Protein AF-A0A7X7KDT3-F1 (afdb_monomer_lite)

Sequence (72 aa):
TYYYYGQYYAAQAMWIAGGESWSRWYAAARDELLARQRQDGAWTSTNGNQYATAMACIVLQMPNDYLPIFQR

Secondary structure (DSSP, 8-state):
--HHHH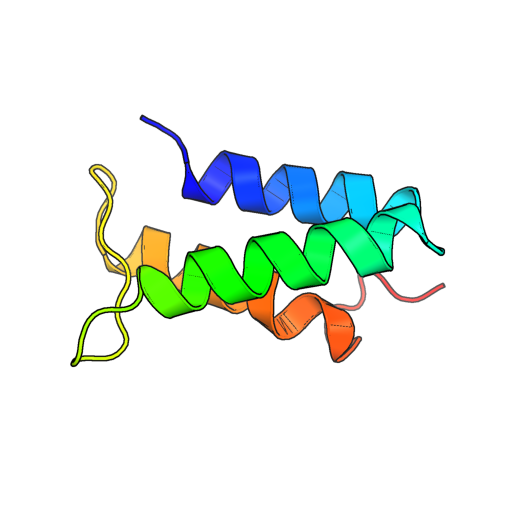HHHHHHHHHHH-HHHHHHHHHHHHHHHHHH--TTS----TT-HHHHHHHHHHHHHGGGT--GGG--

Structure (mmCIF, N/CA/C/O backbone):
data_AF-A0A7X7KDT3-F1
#
_entry.id   AF-A0A7X7KDT3-F1
#
loop_
_atom_site.group_PDB
_atom_site.id
_atom_site.type_symbol
_atom_site.label_atom_id
_atom_site.label_alt_id
_atom_site.label_comp_id
_atom_site.label_asym_id
_atom_site.label_entity_id
_atom_site.label_seq_id
_atom_site.pdbx_PDB_ins_code
_atom_site.Cartn_x
_atom_site.Cartn_y
_atom_site.Cartn_z
_atom_site.occupancy
_atom_site.B_iso_or_equiv
_atom_site.auth_seq_id
_atom_site.auth_comp_id
_atom_site.auth_asym_id
_atom_site.auth_atom_id
_atom_site.pdbx_PDB_model_num
ATOM 1 N N . THR A 1 1 ? 5.154 9.238 -11.607 1.00 60.59 1 THR A N 1
ATOM 2 C CA . THR A 1 1 ? 6.527 8.968 -11.126 1.00 60.59 1 THR A CA 1
A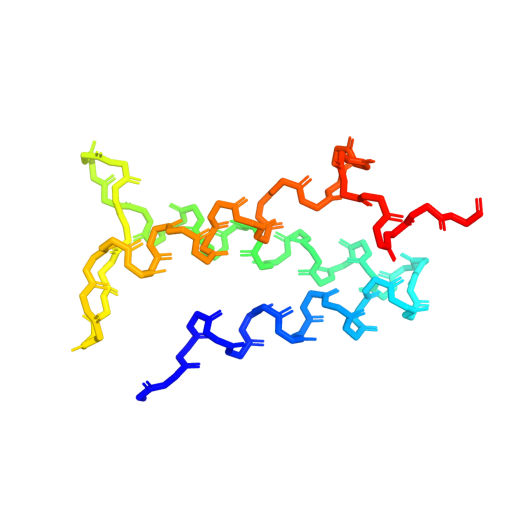TOM 3 C C . THR A 1 1 ? 6.600 8.388 -9.710 1.00 60.59 1 THR A C 1
ATOM 5 O O . THR A 1 1 ? 7.589 7.738 -9.426 1.00 60.59 1 THR A O 1
ATOM 8 N N . TYR A 1 2 ? 5.571 8.480 -8.843 1.00 82.31 2 TYR A N 1
ATOM 9 C CA . TYR A 1 2 ? 5.644 7.920 -7.469 1.00 82.31 2 TYR A CA 1
ATOM 10 C C . TYR A 1 2 ? 4.333 7.280 -6.960 1.00 82.31 2 TYR A C 1
ATOM 12 O O . TYR A 1 2 ? 3.909 7.530 -5.839 1.00 82.31 2 TYR A O 1
ATOM 20 N N . TYR A 1 3 ? 3.668 6.456 -7.776 1.00 88.94 3 TYR A N 1
ATOM 21 C CA . TYR A 1 3 ? 2.365 5.864 -7.419 1.00 88.94 3 TYR A CA 1
ATOM 22 C C . TYR A 1 3 ? 2.418 4.995 -6.146 1.00 88.94 3 TYR A C 1
ATOM 24 O O . TYR A 1 3 ? 1.707 5.273 -5.187 1.00 88.94 3 TYR A O 1
ATOM 32 N N . TYR A 1 4 ? 3.304 3.992 -6.098 1.00 90.38 4 TYR A N 1
ATOM 33 C CA . TYR A 1 4 ? 3.406 3.072 -4.952 1.00 90.38 4 TYR A CA 1
ATOM 34 C C . TYR A 1 4 ? 3.877 3.762 -3.669 1.00 90.38 4 TYR A C 1
ATOM 36 O O . TYR A 1 4 ? 3.470 3.397 -2.573 1.00 90.38 4 TYR A O 1
ATOM 44 N N . TYR A 1 5 ? 4.693 4.803 -3.816 1.00 89.88 5 TYR A N 1
ATOM 45 C CA . TYR A 1 5 ? 5.109 5.641 -2.699 1.00 89.88 5 TYR A CA 1
ATOM 46 C C . TYR A 1 5 ? 3.945 6.467 -2.138 1.00 89.88 5 TYR A C 1
ATOM 48 O O . TYR A 1 5 ? 3.785 6.583 -0.927 1.00 89.88 5 TYR A O 1
ATOM 56 N N . GLY A 1 6 ? 3.097 7.001 -3.023 1.00 91.31 6 GLY A N 1
ATOM 57 C CA . GLY A 1 6 ? 1.862 7.675 -2.631 1.00 91.31 6 GLY A CA 1
ATOM 58 C C . GLY A 1 6 ? 0.902 6.731 -1.910 1.00 91.31 6 GLY A C 1
ATOM 59 O O . GLY A 1 6 ? 0.377 7.096 -0.865 1.00 91.31 6 GLY A O 1
ATOM 60 N N . GLN A 1 7 ? 0.737 5.501 -2.412 1.00 91.62 7 GLN A N 1
ATOM 61 C CA . GLN A 1 7 ? -0.083 4.471 -1.759 1.00 91.62 7 GLN A CA 1
ATOM 62 C C . GLN A 1 7 ? 0.416 4.141 -0.348 1.00 91.62 7 GLN A C 1
ATOM 64 O O . GLN A 1 7 ? -0.389 3.987 0.564 1.00 91.62 7 GLN A O 1
ATOM 69 N N . TYR A 1 8 ? 1.733 4.104 -0.141 1.00 89.81 8 TYR A N 1
ATOM 70 C CA . TYR A 1 8 ? 2.322 3.879 1.177 1.00 89.81 8 TYR A CA 1
ATOM 71 C C . TYR A 1 8 ? 1.959 4.980 2.190 1.00 89.81 8 TYR A C 1
ATOM 73 O O . TYR A 1 8 ? 1.479 4.676 3.281 1.00 89.81 8 TYR A O 1
ATOM 81 N N . TYR A 1 9 ? 2.115 6.261 1.841 1.00 90.62 9 TYR A N 1
ATOM 82 C CA . TYR A 1 9 ? 1.729 7.347 2.756 1.00 90.62 9 TYR A CA 1
ATOM 83 C C . TYR A 1 9 ? 0.219 7.504 2.905 1.00 90.62 9 TYR A C 1
ATOM 85 O O . TYR A 1 9 ? -0.256 7.832 3.990 1.00 90.62 9 TYR A O 1
ATOM 93 N N . ALA A 1 10 ? -0.544 7.245 1.842 1.00 90.69 10 ALA A N 1
ATOM 94 C CA . ALA A 1 10 ? -1.995 7.205 1.926 1.00 90.69 10 ALA A CA 1
ATOM 95 C C . ALA A 1 10 ? -2.445 6.111 2.904 1.00 90.69 10 ALA A C 1
ATOM 97 O O . ALA A 1 10 ? -3.282 6.388 3.757 1.00 90.69 10 ALA A O 1
ATOM 98 N N . ALA A 1 11 ? -1.821 4.927 2.877 1.00 90.06 11 ALA A N 1
ATOM 99 C CA . ALA A 1 11 ? -2.090 3.874 3.853 1.00 90.06 11 ALA A CA 1
ATOM 100 C C . ALA A 1 11 ? -1.841 4.348 5.289 1.00 90.06 11 ALA A C 1
ATOM 102 O O . ALA A 1 11 ? -2.699 4.150 6.142 1.00 90.06 11 ALA A O 1
ATOM 103 N N . GLN A 1 12 ? -0.723 5.033 5.549 1.00 88.38 12 GLN A N 1
ATOM 104 C CA . GLN A 1 12 ? -0.429 5.597 6.873 1.00 88.38 12 GLN A CA 1
ATOM 105 C C . GLN A 1 12 ? -1.477 6.624 7.318 1.00 88.38 12 GLN A C 1
ATOM 107 O O . GLN A 1 12 ? -1.998 6.541 8.428 1.00 88.38 12 GLN A O 1
ATOM 112 N N . ALA A 1 13 ? -1.804 7.585 6.452 1.00 90.62 13 ALA A N 1
ATOM 113 C CA . ALA A 1 13 ? -2.760 8.642 6.767 1.00 90.62 13 ALA A CA 1
ATOM 114 C C . ALA A 1 13 ? -4.166 8.080 7.019 1.00 90.62 13 ALA A C 1
ATOM 116 O O . ALA A 1 13 ? -4.833 8.466 7.979 1.00 90.62 13 ALA A O 1
ATOM 117 N N . MET A 1 14 ? -4.601 7.136 6.184 1.00 90.31 14 MET A N 1
ATOM 118 C CA . MET A 1 14 ? -5.914 6.511 6.307 1.00 90.31 14 MET A CA 1
ATOM 119 C C . MET A 1 14 ? -5.986 5.574 7.506 1.00 90.31 14 MET A C 1
ATOM 121 O O . MET A 1 14 ? -7.033 5.499 8.142 1.00 90.31 14 MET A O 1
ATOM 125 N N . TRP A 1 15 ? -4.882 4.914 7.857 1.00 85.12 15 TRP A N 1
ATOM 126 C CA . TRP A 1 15 ? -4.794 4.126 9.081 1.00 85.12 15 TRP A CA 1
ATOM 127 C C . TRP A 1 15 ? -4.968 4.999 10.326 1.00 85.12 15 TRP A C 1
ATOM 129 O O . TRP A 1 15 ? -5.770 4.674 11.197 1.00 85.12 15 TRP A O 1
ATOM 139 N N . ILE A 1 16 ? -4.287 6.151 10.377 1.00 86.88 16 ILE A N 1
ATOM 140 C CA . ILE A 1 16 ? -4.437 7.128 11.468 1.00 86.88 16 ILE A CA 1
ATOM 141 C C . ILE A 1 16 ? -5.872 7.668 11.530 1.00 86.88 16 ILE A C 1
ATOM 143 O O . ILE A 1 16 ? -6.420 7.816 12.621 1.00 86.88 16 ILE A O 1
ATOM 147 N N . ALA A 1 17 ? -6.494 7.946 10.377 1.00 89.19 17 ALA A N 1
ATOM 148 C CA . ALA A 1 17 ? -7.893 8.371 10.320 1.00 89.19 17 ALA A CA 1
ATOM 149 C C . ALA A 1 17 ? -8.853 7.290 10.853 1.00 89.19 17 ALA A C 1
ATOM 151 O O . ALA A 1 17 ? -9.850 7.617 11.497 1.00 89.19 17 ALA A O 1
ATOM 152 N N . GLY A 1 18 ? -8.542 6.014 10.608 1.00 86.38 18 GLY A N 1
ATOM 153 C CA . GLY A 1 18 ? -9.274 4.865 11.127 1.00 86.38 18 GLY A CA 1
ATOM 154 C C . GLY A 1 18 ? -10.734 4.785 10.661 1.00 86.38 18 GLY A C 1
ATOM 155 O O . GLY A 1 18 ? -11.165 5.449 9.713 1.00 86.38 18 GLY A O 1
ATOM 156 N N . GLY A 1 19 ? -11.508 3.927 11.331 1.00 88.25 19 GLY A N 1
ATOM 157 C CA . GLY A 1 19 ? -12.963 3.836 11.177 1.00 88.25 19 GLY A CA 1
ATOM 158 C C . GLY A 1 19 ? -13.448 3.568 9.745 1.00 88.25 19 GLY A C 1
ATOM 159 O O . GLY A 1 19 ? -12.903 2.733 9.016 1.00 88.25 19 GLY A O 1
ATOM 160 N N . GLU A 1 20 ? -14.510 4.271 9.346 1.00 90.56 20 GLU A N 1
ATOM 161 C CA . GLU A 1 20 ? -15.114 4.135 8.014 1.00 90.56 20 GLU A CA 1
ATOM 162 C C . GLU A 1 20 ? -14.177 4.631 6.903 1.00 90.56 20 GLU A C 1
ATOM 164 O O . GLU A 1 20 ? -14.104 4.021 5.835 1.00 90.56 20 GLU A O 1
ATOM 169 N N . SER A 1 21 ? -13.414 5.694 7.175 1.00 88.38 21 SER A N 1
ATOM 170 C CA . SER A 1 21 ? -12.436 6.267 6.248 1.00 88.38 21 SER A CA 1
ATOM 171 C C . SER A 1 21 ? -11.385 5.233 5.847 1.00 88.38 21 SER A C 1
ATOM 173 O O . SER A 1 21 ? -11.181 5.003 4.653 1.00 88.38 21 SER A O 1
ATOM 175 N N . TRP A 1 22 ? -10.777 4.560 6.830 1.00 89.38 22 TRP A N 1
ATOM 176 C CA . TRP A 1 22 ? -9.856 3.446 6.591 1.00 89.38 22 TRP A CA 1
ATOM 177 C C . TRP A 1 22 ? -10.524 2.326 5.796 1.00 89.38 22 TRP A C 1
ATOM 179 O O . TRP A 1 22 ? -10.011 1.916 4.759 1.00 89.38 22 TRP A O 1
ATOM 189 N N . SER A 1 23 ? -11.689 1.863 6.255 1.00 90.06 23 SER A N 1
ATOM 190 C CA . SER A 1 23 ? -12.368 0.698 5.677 1.00 90.06 23 SER A CA 1
ATOM 191 C C . SER A 1 23 ? -12.709 0.905 4.200 1.00 90.06 23 SER A C 1
ATOM 193 O O . SER A 1 23 ? -12.471 0.027 3.369 1.00 90.06 23 SER A O 1
ATOM 195 N N . ARG A 1 24 ? -13.219 2.094 3.853 1.00 93.62 24 ARG A N 1
ATOM 196 C CA . ARG A 1 24 ? -13.569 2.458 2.476 1.00 93.62 24 ARG A CA 1
ATOM 197 C C . ARG A 1 24 ? -12.331 2.583 1.595 1.00 93.62 24 ARG A C 1
ATOM 199 O O . ARG A 1 24 ? -12.319 2.073 0.476 1.00 93.62 24 ARG A O 1
ATOM 206 N N . TRP A 1 25 ? -11.300 3.268 2.085 1.00 93.62 25 TRP A N 1
ATOM 207 C CA . TRP A 1 25 ? -10.088 3.494 1.306 1.00 93.62 25 TRP A CA 1
ATOM 208 C C . TRP A 1 25 ? -9.284 2.215 1.107 1.00 93.62 25 TRP A C 1
ATOM 210 O O . TRP A 1 25 ? -8.878 1.936 -0.016 1.00 93.62 25 TRP A O 1
ATOM 220 N N . TYR A 1 26 ? -9.102 1.413 2.157 1.00 93.12 26 TYR A N 1
ATOM 221 C CA . TYR A 1 26 ? -8.330 0.181 2.071 1.00 93.12 26 TYR A CA 1
ATOM 222 C C . TYR A 1 26 ? -8.973 -0.812 1.100 1.00 93.12 26 TYR A C 1
ATOM 224 O O . TYR A 1 26 ? -8.264 -1.405 0.293 1.00 93.12 26 TYR A O 1
ATOM 232 N N . ALA A 1 27 ? -10.306 -0.951 1.112 1.00 94.12 27 ALA A N 1
ATOM 233 C CA . ALA A 1 27 ? -11.006 -1.795 0.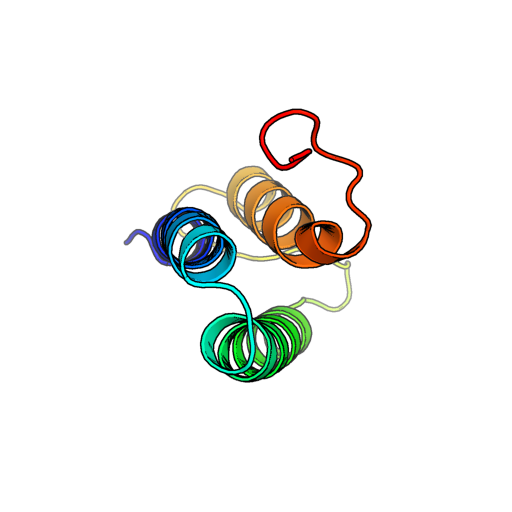144 1.00 94.12 27 ALA A CA 1
ATOM 234 C C . ALA A 1 27 ? -10.713 -1.360 -1.304 1.00 94.12 27 ALA A C 1
ATOM 236 O O . ALA A 1 27 ? -10.313 -2.185 -2.123 1.00 94.12 27 ALA A O 1
ATOM 237 N N . ALA A 1 28 ? -10.818 -0.058 -1.594 1.00 95.56 28 ALA A N 1
ATOM 238 C CA . ALA A 1 28 ? -10.527 0.478 -2.921 1.00 95.56 28 ALA A CA 1
ATOM 239 C C . ALA A 1 28 ? -9.046 0.312 -3.316 1.00 95.56 28 ALA A C 1
ATOM 241 O O . ALA A 1 28 ? -8.747 -0.131 -4.423 1.00 95.56 28 ALA A O 1
ATOM 242 N N . ALA A 1 29 ? -8.119 0.625 -2.406 1.00 94.62 29 ALA A N 1
ATOM 243 C CA . ALA A 1 29 ? -6.682 0.516 -2.646 1.00 94.62 29 ALA A CA 1
ATOM 244 C C . ALA A 1 29 ? -6.248 -0.942 -2.862 1.00 94.62 29 ALA A C 1
ATOM 246 O O . ALA A 1 29 ? -5.466 -1.227 -3.768 1.00 94.62 29 ALA A O 1
ATOM 247 N N . ARG A 1 30 ? -6.784 -1.880 -2.071 1.00 95.25 30 ARG A N 1
ATOM 248 C CA . ARG A 1 30 ? -6.557 -3.322 -2.228 1.00 95.25 30 ARG A CA 1
ATOM 249 C C . ARG A 1 30 ? -7.000 -3.792 -3.606 1.00 95.25 30 ARG A C 1
ATOM 251 O O . ARG A 1 30 ? -6.214 -4.430 -4.302 1.00 95.25 30 ARG A O 1
ATOM 258 N N . ASP A 1 31 ? -8.235 -3.485 -3.992 1.00 96.62 31 ASP A N 1
ATOM 259 C CA . ASP A 1 31 ? -8.804 -3.952 -5.258 1.00 96.62 31 ASP A CA 1
ATOM 260 C C . ASP A 1 31 ? -8.025 -3.383 -6.452 1.00 96.62 31 ASP A C 1
ATOM 262 O O . ASP A 1 31 ? -7.725 -4.104 -7.405 1.00 96.62 31 ASP A O 1
ATOM 266 N N . GLU A 1 32 ? -7.601 -2.119 -6.369 1.00 95.62 32 GLU A N 1
ATOM 267 C CA . GLU A 1 32 ? -6.760 -1.497 -7.389 1.00 95.62 32 GLU A CA 1
ATOM 268 C C . GLU A 1 32 ? -5.363 -2.133 -7.468 1.00 95.62 32 GLU A C 1
ATOM 270 O O . GLU A 1 32 ? -4.864 -2.398 -8.566 1.00 95.62 32 GLU A O 1
ATOM 275 N N . LEU A 1 33 ? -4.716 -2.397 -6.328 1.00 94.75 33 LEU A N 1
ATOM 276 C CA . LEU A 1 33 ? -3.411 -3.058 -6.302 1.00 94.75 33 LEU A CA 1
ATOM 277 C C . LEU A 1 33 ? -3.509 -4.475 -6.871 1.00 94.75 33 LEU A C 1
ATOM 279 O O . LEU A 1 33 ? -2.693 -4.827 -7.720 1.00 94.75 33 LEU A O 1
ATOM 283 N N . LEU A 1 34 ? -4.517 -5.260 -6.488 1.00 95.44 34 LEU A N 1
ATOM 284 C CA . LEU A 1 34 ? -4.719 -6.611 -7.019 1.00 95.44 34 LEU A CA 1
ATOM 285 C C . LEU A 1 34 ? -4.988 -6.600 -8.531 1.00 95.44 34 LEU A C 1
ATOM 287 O O . LEU A 1 34 ? -4.402 -7.4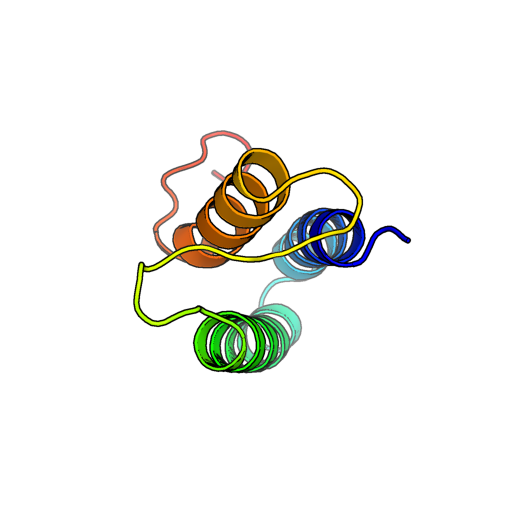00 -9.252 1.00 95.44 34 LEU A O 1
ATOM 291 N N . ALA A 1 35 ? -5.781 -5.651 -9.038 1.00 95.94 35 ALA A N 1
ATOM 292 C CA . ALA A 1 35 ? -6.028 -5.512 -10.477 1.00 95.94 35 ALA A CA 1
ATOM 293 C C . ALA A 1 35 ? -4.763 -5.154 -11.282 1.00 95.94 35 ALA A C 1
ATOM 295 O O . ALA A 1 35 ? -4.673 -5.446 -12.474 1.00 95.94 35 ALA A O 1
ATOM 296 N N . ARG A 1 36 ? -3.782 -4.508 -10.641 1.00 94.19 36 ARG A N 1
ATOM 297 C CA . ARG A 1 36 ? -2.489 -4.140 -11.242 1.00 94.19 36 ARG A CA 1
ATOM 298 C C . ARG A 1 36 ? -1.422 -5.226 -11.089 1.00 94.19 36 ARG A C 1
ATOM 300 O O . ARG A 1 36 ? -0.344 -5.078 -11.671 1.00 94.19 36 ARG A O 1
ATOM 307 N N . GLN A 1 37 ? -1.682 -6.270 -10.302 1.00 96.12 37 GLN A N 1
ATOM 308 C CA . GLN A 1 37 ? -0.741 -7.363 -10.107 1.00 96.12 37 GLN A CA 1
ATOM 309 C C . GLN A 1 37 ? -0.576 -8.138 -11.415 1.00 96.12 37 GLN A C 1
ATOM 311 O O . GLN A 1 37 ? -1.544 -8.508 -12.078 1.00 96.12 37 GLN A O 1
ATOM 316 N N . ARG A 1 38 ? 0.670 -8.386 -11.804 1.00 94.94 38 ARG A N 1
ATOM 317 C CA . ARG A 1 38 ? 0.979 -9.229 -12.959 1.00 94.94 38 ARG A CA 1
ATOM 318 C C . ARG A 1 38 ? 0.756 -10.703 -12.626 1.00 94.94 38 ARG A C 1
ATOM 320 O O . ARG A 1 38 ? 0.719 -11.099 -11.467 1.00 94.94 38 ARG A O 1
ATOM 327 N N . GLN A 1 39 ? 0.707 -11.540 -13.660 1.00 93.94 39 GLN A N 1
ATOM 328 C CA . GLN A 1 39 ? 0.549 -12.992 -13.510 1.00 93.94 39 GLN A CA 1
ATOM 329 C C . GLN A 1 39 ? 1.689 -13.655 -12.711 1.00 93.94 39 GLN A C 1
ATOM 331 O O . GLN A 1 39 ? 1.474 -14.676 -12.068 1.00 93.94 39 GLN A O 1
ATOM 336 N N . ASP A 1 40 ? 2.888 -13.066 -12.726 1.00 93.75 40 ASP A N 1
ATOM 337 C CA . ASP A 1 40 ? 4.046 -13.501 -11.930 1.00 93.75 40 ASP A CA 1
ATOM 338 C C . ASP A 1 40 ? 4.012 -12.986 -10.477 1.00 93.75 40 ASP A C 1
ATOM 340 O O . ASP A 1 40 ? 4.952 -13.205 -9.715 1.00 93.75 40 ASP A O 1
ATOM 344 N N . GLY A 1 41 ? 2.939 -12.294 -10.087 1.00 92.62 41 GLY A N 1
ATOM 345 C CA . GLY A 1 41 ? 2.736 -11.743 -8.754 1.00 92.62 41 GLY A CA 1
ATOM 346 C C . GLY A 1 41 ? 3.410 -10.390 -8.512 1.00 92.62 41 GLY A C 1
ATOM 347 O O . GLY A 1 41 ? 3.238 -9.826 -7.431 1.00 92.62 41 GLY A O 1
ATOM 348 N N . ALA A 1 42 ? 4.153 -9.852 -9.484 1.00 94.25 42 ALA A N 1
ATOM 349 C CA . ALA A 1 42 ? 4.895 -8.607 -9.328 1.00 94.25 42 ALA A CA 1
ATOM 350 C C . ALA A 1 42 ? 4.071 -7.366 -9.706 1.00 94.25 42 ALA A C 1
ATOM 352 O O . ALA A 1 42 ? 3.142 -7.410 -10.515 1.00 94.25 42 ALA A O 1
ATOM 353 N N . TRP A 1 43 ? 4.498 -6.219 -9.183 1.00 95.25 43 TRP A N 1
ATOM 354 C CA . TRP A 1 43 ? 4.050 -4.901 -9.623 1.00 95.25 43 TRP A CA 1
ATOM 355 C C . TRP A 1 43 ? 5.155 -4.200 -10.405 1.00 95.25 43 TRP A C 1
ATOM 357 O O . TRP A 1 43 ? 6.339 -4.354 -10.106 1.00 95.25 43 TRP A O 1
ATOM 367 N N . THR A 1 44 ? 4.778 -3.406 -11.408 1.00 91.69 44 THR A N 1
ATOM 368 C CA . THR A 1 44 ? 5.731 -2.671 -12.249 1.00 91.69 44 THR A CA 1
ATOM 369 C C . THR A 1 44 ? 5.695 -1.179 -11.954 1.00 91.69 44 THR A C 1
ATOM 371 O O . THR A 1 44 ? 4.627 -0.575 -11.833 1.00 91.69 44 THR A O 1
ATOM 374 N N . SER A 1 45 ? 6.880 -0.574 -11.852 1.00 89.25 45 SER A N 1
ATOM 375 C CA . SER A 1 45 ? 7.067 0.874 -11.772 1.00 89.25 45 SER A CA 1
ATOM 376 C C . SER A 1 45 ? 8.337 1.302 -12.499 1.00 89.25 45 SER A C 1
ATOM 378 O O . SER A 1 45 ? 9.245 0.498 -12.706 1.00 89.25 45 SER A O 1
ATOM 380 N N . THR A 1 46 ? 8.438 2.593 -12.811 1.00 87.12 46 THR A N 1
ATOM 381 C CA . THR A 1 46 ? 9.658 3.213 -13.354 1.00 87.12 46 THR A CA 1
ATOM 382 C C . THR A 1 46 ? 10.866 3.096 -12.422 1.00 87.12 46 THR A C 1
ATOM 384 O O . THR A 1 46 ? 11.992 3.219 -12.882 1.00 87.12 46 THR A O 1
ATOM 387 N N . ASN A 1 47 ? 10.641 2.834 -11.131 1.00 84.81 47 ASN A N 1
ATOM 388 C CA . ASN A 1 47 ? 11.681 2.724 -10.106 1.00 84.81 47 ASN A CA 1
ATOM 389 C C . ASN A 1 47 ? 12.095 1.259 -9.856 1.00 84.81 47 ASN A C 1
ATOM 391 O O . ASN A 1 47 ? 12.782 0.964 -8.882 1.00 84.81 47 ASN A O 1
ATOM 395 N N . GLY A 1 48 ? 11.647 0.336 -10.713 1.00 88.75 48 GLY A N 1
ATOM 396 C CA . GLY A 1 48 ? 11.896 -1.098 -10.603 1.00 88.75 48 GLY A CA 1
ATOM 397 C C . GLY A 1 48 ? 10.699 -1.885 -10.068 1.00 88.75 48 GLY A C 1
ATOM 398 O O . GLY A 1 48 ? 9.832 -1.367 -9.351 1.00 88.75 48 GLY A O 1
ATOM 399 N N . ASN A 1 49 ? 10.658 -3.168 -10.434 1.00 90.75 49 ASN A N 1
ATOM 400 C CA . ASN A 1 49 ? 9.583 -4.082 -10.043 1.00 90.75 49 ASN A CA 1
ATOM 401 C C . ASN A 1 49 ? 9.707 -4.507 -8.577 1.00 90.75 49 ASN A C 1
ATOM 403 O O . ASN A 1 49 ? 8.700 -4.656 -7.892 1.00 90.75 49 ASN A O 1
ATOM 407 N N . GLN A 1 50 ? 10.933 -4.658 -8.071 1.00 91.69 50 GLN A N 1
ATOM 408 C CA . GLN A 1 50 ? 11.199 -5.035 -6.681 1.00 91.69 50 GLN A CA 1
ATOM 409 C C . GLN A 1 50 ? 10.655 -3.973 -5.723 1.00 91.69 50 GLN A C 1
ATOM 411 O O . GLN A 1 50 ? 9.945 -4.296 -4.776 1.00 91.69 50 GLN A O 1
ATOM 416 N N . TYR A 1 51 ? 10.924 -2.700 -6.025 1.00 91.50 51 TYR A N 1
ATOM 417 C CA . TYR A 1 51 ? 10.421 -1.563 -5.259 1.00 91.50 51 TYR A CA 1
ATOM 418 C C . TYR A 1 51 ? 8.888 -1.518 -5.237 1.00 91.50 51 TYR A C 1
ATOM 420 O O . TYR A 1 51 ? 8.278 -1.428 -4.174 1.00 91.50 51 TYR A O 1
ATOM 428 N N . ALA A 1 52 ? 8.262 -1.615 -6.412 1.00 92.31 52 ALA A N 1
ATOM 429 C CA . ALA A 1 52 ? 6.809 -1.578 -6.540 1.00 92.31 52 ALA A CA 1
ATOM 430 C C . ALA A 1 52 ? 6.135 -2.741 -5.802 1.00 92.31 52 ALA A C 1
ATOM 432 O O . ALA A 1 52 ? 5.162 -2.536 -5.081 1.00 92.31 52 ALA A O 1
ATOM 433 N N . THR A 1 53 ? 6.693 -3.943 -5.950 1.00 94.44 53 THR A N 1
ATOM 434 C CA . THR A 1 53 ? 6.186 -5.161 -5.311 1.00 94.44 53 THR A CA 1
ATOM 435 C C . THR A 1 53 ? 6.303 -5.068 -3.794 1.00 94.44 53 THR A C 1
ATOM 437 O O . THR A 1 53 ? 5.327 -5.325 -3.101 1.00 94.44 53 THR A O 1
ATOM 440 N N . ALA A 1 54 ? 7.448 -4.623 -3.265 1.00 93.00 54 ALA A N 1
ATOM 441 C CA . ALA A 1 54 ? 7.623 -4.440 -1.825 1.00 93.00 54 ALA A CA 1
ATOM 442 C C . ALA A 1 54 ? 6.601 -3.446 -1.247 1.00 93.00 54 ALA A C 1
ATOM 444 O O . ALA A 1 54 ? 5.947 -3.747 -0.252 1.00 93.00 54 ALA A O 1
ATOM 445 N N . MET A 1 55 ? 6.408 -2.295 -1.900 1.00 92.81 55 MET A N 1
ATOM 446 C CA . MET A 1 55 ? 5.441 -1.283 -1.460 1.00 92.81 55 MET A CA 1
ATOM 447 C C . MET A 1 55 ? 3.993 -1.782 -1.523 1.00 92.81 55 MET A C 1
ATOM 449 O O . MET A 1 55 ? 3.237 -1.577 -0.576 1.00 92.81 55 MET A O 1
ATOM 453 N N . ALA A 1 56 ? 3.605 -2.465 -2.605 1.00 93.44 56 ALA A N 1
ATOM 454 C CA . ALA A 1 56 ? 2.275 -3.057 -2.729 1.00 93.44 56 ALA A CA 1
ATOM 455 C C . ALA A 1 56 ? 2.027 -4.106 -1.634 1.00 93.44 56 ALA A C 1
ATOM 457 O O . ALA A 1 56 ? 0.985 -4.071 -0.984 1.00 93.44 56 ALA A O 1
ATOM 458 N N . CYS A 1 57 ? 3.003 -4.980 -1.365 1.00 93.25 57 CYS A N 1
ATOM 459 C CA . CYS A 1 57 ? 2.912 -5.967 -0.291 1.00 93.25 57 CYS A CA 1
ATOM 460 C C . CYS A 1 57 ? 2.758 -5.314 1.088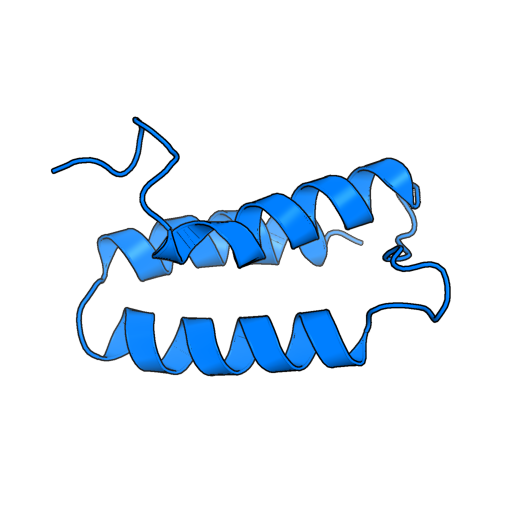 1.00 93.25 57 CYS A C 1
ATOM 462 O O . CYS A 1 57 ? 1.914 -5.757 1.860 1.00 93.25 57 CYS A O 1
ATOM 464 N N . ILE A 1 58 ? 3.518 -4.253 1.387 1.00 90.81 58 ILE A N 1
ATOM 465 C CA . ILE A 1 58 ? 3.390 -3.518 2.656 1.00 90.81 58 ILE A CA 1
ATOM 466 C C . ILE A 1 58 ? 1.966 -2.981 2.821 1.00 90.81 58 ILE A C 1
ATOM 468 O O . ILE A 1 58 ? 1.344 -3.221 3.852 1.00 90.81 58 ILE A O 1
ATOM 472 N N . VAL A 1 59 ? 1.428 -2.305 1.799 1.00 91.62 59 VAL A N 1
ATOM 473 C CA . VAL A 1 59 ? 0.062 -1.760 1.845 1.00 91.62 59 VAL A CA 1
ATOM 474 C C . VAL A 1 59 ? -0.965 -2.879 2.023 1.00 91.62 59 VAL A C 1
ATOM 476 O O . VAL A 1 59 ? -1.849 -2.761 2.864 1.00 91.62 59 VAL A O 1
ATOM 479 N N . LEU A 1 60 ? -0.837 -3.990 1.293 1.00 91.75 60 LEU A N 1
ATOM 480 C CA . LEU A 1 60 ? -1.771 -5.115 1.381 1.00 91.75 60 LEU A CA 1
ATOM 481 C C . LEU A 1 60 ? -1.729 -5.828 2.741 1.00 91.75 60 LEU A C 1
ATOM 483 O O . LEU A 1 60 ? -2.758 -6.335 3.176 1.00 91.75 60 LEU A O 1
ATOM 487 N N . GLN A 1 61 ? -0.588 -5.840 3.431 1.00 89.12 61 GLN A N 1
ATOM 488 C CA . GLN A 1 61 ? -0.438 -6.478 4.744 1.00 89.12 61 GLN A CA 1
ATOM 489 C C . GLN A 1 61 ? -0.938 -5.622 5.916 1.00 89.12 61 GLN A C 1
ATOM 491 O O . GLN A 1 61 ? -1.030 -6.138 7.029 1.00 89.12 61 GLN A O 1
ATOM 496 N N . MET A 1 62 ? -1.295 -4.356 5.680 1.00 83.06 62 MET A N 1
ATOM 497 C CA . MET A 1 62 ? -1.739 -3.421 6.720 1.00 83.06 62 MET A CA 1
ATOM 498 C C . MET A 1 62 ? -2.839 -3.955 7.659 1.00 83.06 62 MET A C 1
ATOM 500 O O . MET A 1 62 ? -2.679 -3.795 8.864 1.00 83.06 62 MET A O 1
ATOM 504 N N . PRO A 1 63 ? -3.918 -4.621 7.192 1.00 79.38 63 PRO A N 1
ATOM 505 C CA . PRO A 1 63 ? -4.988 -5.082 8.083 1.00 79.38 63 PRO A CA 1
ATOM 506 C C . PRO A 1 63 ? -4.615 -6.275 8.956 1.00 79.38 63 PRO A C 1
ATOM 508 O O . PRO A 1 63 ? -5.408 -6.667 9.803 1.00 79.38 63 PRO A O 1
ATOM 511 N N . ASN A 1 64 ? -3.461 -6.900 8.720 1.00 77.00 64 ASN A N 1
ATOM 512 C CA . ASN A 1 64 ? -3.035 -8.045 9.513 1.00 77.00 64 ASN A CA 1
ATOM 513 C C . ASN A 1 64 ? -2.348 -7.626 10.825 1.00 77.00 64 ASN A C 1
ATOM 515 O O . ASN A 1 64 ? -1.824 -8.487 11.527 1.00 77.00 64 ASN A O 1
ATOM 519 N N . ASP A 1 65 ? -2.283 -6.321 11.121 1.00 67.12 65 ASP A N 1
ATOM 520 C CA . ASP A 1 65 ? -1.695 -5.742 12.338 1.00 67.12 65 ASP A CA 1
ATOM 521 C C . ASP A 1 65 ? -0.241 -6.182 12.630 1.00 67.12 65 ASP A C 1
ATOM 523 O O . ASP A 1 65 ? 0.266 -6.038 13.741 1.00 67.12 65 ASP A O 1
ATOM 527 N N . TYR A 1 66 ? 0.480 -6.696 11.625 1.00 60.25 66 TYR A N 1
ATOM 528 C CA . TYR A 1 66 ? 1.836 -7.241 11.788 1.00 60.25 66 TYR A CA 1
ATOM 529 C C . TYR A 1 66 ? 2.939 -6.185 11.901 1.00 60.25 66 TYR A C 1
ATOM 531 O O . TYR A 1 66 ? 4.101 -6.529 12.115 1.00 60.25 66 TYR A O 1
ATOM 539 N N . LEU A 1 67 ? 2.613 -4.906 11.728 1.00 58.91 67 LEU A N 1
ATOM 540 C CA . LEU A 1 67 ? 3.585 -3.822 11.768 1.00 58.91 67 LEU A CA 1
ATOM 541 C C . LEU A 1 67 ? 3.513 -3.119 13.136 1.00 58.91 67 LEU A C 1
ATOM 543 O O . LEU A 1 67 ? 2.530 -2.428 13.403 1.00 58.91 67 LEU A O 1
ATOM 547 N N . PRO A 1 68 ? 4.558 -3.223 13.986 1.00 51.34 68 PRO A N 1
ATOM 548 C CA . PRO A 1 68 ? 4.569 -2.656 15.341 1.00 51.34 68 PRO A CA 1
ATOM 549 C C . PRO A 1 68 ? 4.324 -1.143 15.400 1.00 51.34 68 PRO A C 1
ATOM 551 O O . PRO A 1 68 ? 3.856 -0.636 16.410 1.00 51.34 68 PRO A O 1
ATOM 554 N N . ILE A 1 69 ? 4.598 -0.412 14.311 1.00 55.78 69 ILE A N 1
ATOM 555 C CA . ILE A 1 69 ? 4.329 1.033 14.198 1.00 55.78 69 ILE A CA 1
ATOM 556 C C . ILE A 1 69 ? 2.826 1.371 14.174 1.00 55.78 69 ILE A C 1
ATOM 558 O O . ILE A 1 69 ? 2.456 2.536 14.298 1.00 55.78 69 ILE A O 1
ATOM 562 N N . PHE A 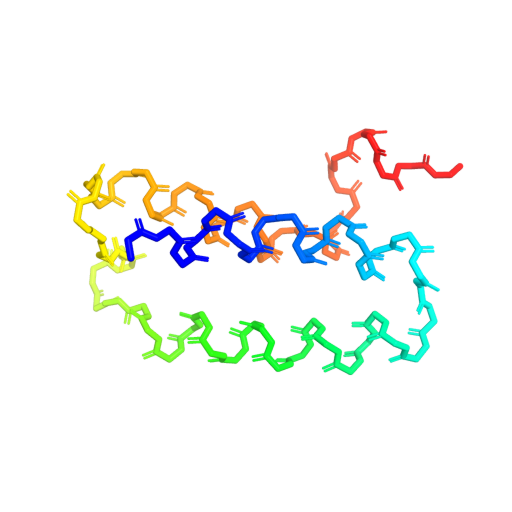1 70 ? 1.965 0.364 14.010 1.00 54.47 70 PHE A N 1
ATOM 563 C CA . PHE A 1 70 ? 0.513 0.506 13.941 1.00 54.47 70 PHE A CA 1
ATOM 564 C C . PHE A 1 70 ? -0.230 -0.128 15.120 1.00 54.47 70 PHE A C 1
ATOM 566 O O . PHE A 1 70 ? -1.458 -0.064 15.154 1.00 54.47 70 PHE A O 1
ATOM 573 N N . GLN A 1 71 ? 0.488 -0.677 16.105 1.00 47.16 71 GLN A N 1
ATOM 574 C CA . GLN A 1 71 ? -0.118 -1.081 17.371 1.00 47.16 71 GLN A CA 1
ATOM 575 C C . GLN A 1 71 ? -0.512 0.166 18.179 1.00 47.16 71 GLN A C 1
ATOM 577 O O . GLN A 1 71 ? 0.294 1.081 18.357 1.00 47.16 71 GLN A O 1
ATOM 582 N N . ARG A 1 72 ? -1.769 0.206 18.632 1.00 51.56 72 ARG A N 1
ATOM 583 C CA . ARG A 1 72 ? -2.274 1.164 19.627 1.00 51.56 72 ARG A CA 1
ATOM 584 C C . ARG A 1 72 ? -2.058 0.641 21.037 1.00 51.56 72 ARG A C 1
ATOM 586 O O . ARG A 1 72 ? -2.191 -0.588 21.220 1.00 51.56 72 ARG A O 1
#

pLDDT: mean 86.63, std 12.18, range [47.16, 96.62]

Foldseek 3Di:
DQPLVVLLVVLVVQLVVDDPSVVVVLVVLLVVLVVQQDPVRWHDDPVDGVVSSVSSVVSNCSVVVPDPVSDD

Radius of gyration: 12.2 Å; chains: 1; bounding box: 27×22×33 Å